Protein AF-A0A1S1ET36-F1 (afdb_monomer)

Sequence (171 aa):
MRAIAREAGVGLATASRHFPSRIELLGAVSARVAADIDRVTEAAVAQFDDDPDGAWHEAVHAIAKLSVAALAQALFSDLNTSLGSEAKKIDGIIEKRMTELRQSYARLLDKAKAVGLCPEGVAPLDFHLGLAVVSRPLPNSAAVEQYFSGVQEKLVDLMLTGLAAQAKGNH

Structure (mmCIF, N/CA/C/O backbone):
data_AF-A0A1S1ET36-F1
#
_entry.id   AF-A0A1S1ET36-F1
#
loop_
_atom_site.group_PDB
_atom_site.id
_atom_site.type_symbol
_atom_site.label_atom_id
_atom_site.label_alt_id
_atom_site.label_comp_id
_atom_site.label_asym_id
_atom_site.label_entity_id
_atom_site.label_seq_id
_atom_site.pdbx_PDB_ins_code
_atom_site.Cartn_x
_atom_site.Cartn_y
_atom_site.Cartn_z
_atom_site.occupancy
_atom_site.B_iso_or_equiv
_atom_site.auth_seq_id
_atom_site.auth_comp_id
_atom_site.auth_asym_id
_atom_site.auth_atom_id
_atom_site.pdbx_PDB_model_num
ATOM 1 N N . MET A 1 1 ? 18.371 -2.515 -16.695 1.00 84.31 1 MET A N 1
ATOM 2 C CA . MET A 1 1 ? 17.798 -3.224 -17.864 1.00 84.31 1 MET A CA 1
ATOM 3 C C . MET A 1 1 ? 18.358 -4.626 -18.082 1.00 84.31 1 MET A C 1
ATOM 5 O O . MET A 1 1 ? 17.575 -5.553 -17.980 1.00 84.31 1 MET A O 1
ATOM 9 N N . ARG A 1 2 ? 19.664 -4.842 -18.322 1.00 86.69 2 ARG A N 1
ATOM 10 C CA . ARG A 1 2 ? 20.211 -6.197 -18.602 1.00 86.69 2 ARG A CA 1
ATOM 11 C C . ARG A 1 2 ? 19.864 -7.269 -17.559 1.00 86.69 2 ARG A C 1
ATOM 13 O O . ARG A 1 2 ? 19.385 -8.329 -17.935 1.00 86.69 2 ARG A O 1
ATOM 20 N N . ALA A 1 3 ? 20.075 -6.987 -16.271 1.00 87.56 3 ALA A N 1
ATOM 21 C CA . ALA A 1 3 ? 19.741 -7.929 -15.199 1.00 87.56 3 ALA A CA 1
ATOM 22 C C . ALA A 1 3 ? 18.234 -8.244 -15.140 1.00 87.56 3 ALA A C 1
ATOM 24 O O . ALA A 1 3 ? 17.868 -9.400 -14.999 1.00 87.56 3 ALA A O 1
ATOM 25 N N . ILE A 1 4 ? 17.383 -7.231 -15.337 1.00 86.31 4 ILE A N 1
ATOM 26 C CA . ILE A 1 4 ? 15.917 -7.364 -15.359 1.00 86.31 4 ILE A CA 1
ATOM 27 C C . ILE A 1 4 ? 15.466 -8.225 -16.544 1.00 86.31 4 ILE A C 1
ATOM 29 O O . ILE A 1 4 ? 14.638 -9.106 -16.377 1.00 86.31 4 ILE A O 1
ATOM 33 N N . ALA A 1 5 ? 16.036 -8.003 -17.733 1.00 88.19 5 ALA A N 1
ATOM 34 C CA . ALA A 1 5 ? 15.718 -8.788 -18.924 1.00 88.19 5 ALA A CA 1
ATOM 35 C C . ALA A 1 5 ? 16.085 -10.270 -18.737 1.00 88.19 5 ALA A C 1
ATOM 37 O O . ALA A 1 5 ? 15.278 -11.144 -19.037 1.00 88.19 5 ALA A O 1
ATOM 38 N N . ARG A 1 6 ? 17.269 -10.541 -18.167 1.00 91.62 6 ARG A N 1
ATOM 39 C CA . ARG A 1 6 ? 17.707 -11.898 -17.817 1.00 91.62 6 ARG A CA 1
ATOM 40 C C . ARG A 1 6 ? 16.750 -12.565 -16.828 1.00 91.62 6 ARG A C 1
ATOM 42 O O . ARG A 1 6 ? 16.353 -13.695 -17.073 1.00 91.62 6 ARG A O 1
ATOM 49 N N . GLU A 1 7 ? 16.384 -11.869 -15.755 1.00 89.25 7 GLU A N 1
ATOM 50 C CA . GLU A 1 7 ? 15.465 -12.389 -14.734 1.00 89.25 7 GLU A CA 1
ATOM 51 C C . GLU A 1 7 ? 14.076 -12.685 -15.311 1.00 89.25 7 GLU A C 1
ATOM 53 O O . GLU A 1 7 ? 13.483 -13.720 -15.037 1.00 89.25 7 GLU A O 1
ATOM 58 N N . ALA A 1 8 ? 13.581 -11.808 -16.185 1.00 88.50 8 ALA A N 1
ATOM 59 C CA . ALA A 1 8 ? 12.296 -11.971 -16.855 1.00 88.50 8 ALA A CA 1
ATOM 60 C C . ALA A 1 8 ? 12.329 -12.968 -18.033 1.00 88.50 8 ALA A C 1
ATOM 62 O 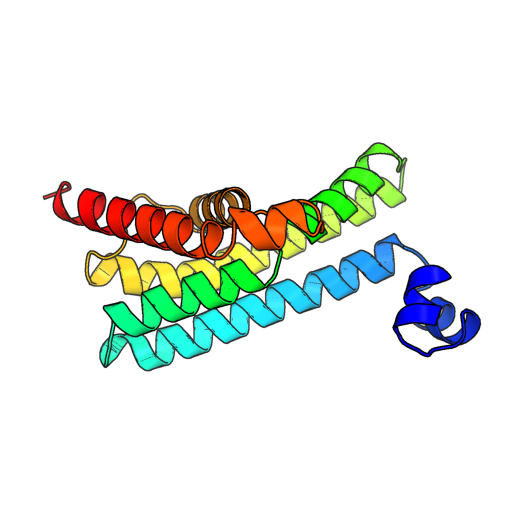O . ALA A 1 8 ? 11.318 -13.132 -18.713 1.00 88.50 8 ALA A O 1
ATOM 63 N N . GLY A 1 9 ? 13.475 -13.596 -18.329 1.00 90.69 9 GLY A N 1
ATOM 64 C CA . GLY A 1 9 ? 13.615 -14.531 -19.449 1.00 90.69 9 GLY A CA 1
ATOM 65 C C . GLY A 1 9 ? 13.430 -13.895 -20.834 1.00 90.69 9 GLY A C 1
ATOM 66 O O . GLY A 1 9 ? 13.146 -14.598 -21.802 1.00 90.69 9 GLY A O 1
ATOM 67 N N . VAL A 1 10 ? 13.582 -12.572 -20.955 1.00 93.19 10 VAL A N 1
ATOM 68 C CA . VAL A 1 10 ? 13.422 -11.833 -22.217 1.00 93.19 10 VAL A CA 1
ATOM 69 C C . VAL A 1 10 ? 14.753 -11.279 -22.721 1.00 93.19 10 VAL A C 1
ATOM 71 O O . VAL A 1 10 ? 15.658 -10.940 -21.959 1.00 93.19 10 VAL A O 1
ATOM 74 N N . GLY A 1 11 ? 14.882 -11.126 -24.039 1.00 93.12 11 GLY A N 1
ATOM 75 C CA . GLY A 1 11 ? 16.049 -10.468 -24.629 1.00 93.12 11 GLY A CA 1
ATOM 76 C C . GLY A 1 11 ? 16.143 -8.988 -24.231 1.00 93.12 11 GLY A C 1
ATOM 77 O O . GLY A 1 11 ? 15.125 -8.303 -24.112 1.00 93.12 11 GLY A O 1
ATOM 78 N N . LEU A 1 12 ? 17.367 -8.454 -24.102 1.00 90.69 12 LEU A N 1
ATOM 79 C CA . LEU A 1 12 ? 17.593 -7.027 -23.807 1.00 90.69 12 LEU A CA 1
ATOM 80 C C . LEU A 1 12 ? 16.890 -6.115 -24.821 1.00 90.69 12 LEU A C 1
ATOM 82 O O . LEU A 1 12 ? 16.279 -5.128 -24.429 1.00 90.69 12 LEU A O 1
ATOM 86 N N . ALA A 1 13 ? 16.946 -6.465 -26.110 1.00 91.44 13 ALA A N 1
ATOM 87 C CA . ALA A 1 13 ? 16.270 -5.712 -27.162 1.00 91.44 13 ALA A CA 1
ATOM 88 C C . ALA A 1 13 ? 14.746 -5.691 -26.960 1.00 91.44 13 ALA A C 1
ATOM 90 O O . ALA A 1 13 ? 14.123 -4.648 -27.124 1.00 91.44 13 ALA A O 1
ATOM 91 N N . THR A 1 14 ? 14.147 -6.813 -26.550 1.00 92.62 14 THR A N 1
ATOM 92 C CA . THR A 1 14 ? 12.715 -6.891 -26.234 1.00 92.62 14 THR A CA 1
ATOM 93 C C . THR A 1 14 ? 12.371 -6.014 -25.035 1.00 92.62 14 THR A C 1
ATOM 95 O O . THR A 1 14 ? 11.426 -5.233 -25.113 1.00 92.62 14 THR A O 1
ATOM 98 N N . ALA A 1 15 ? 13.154 -6.084 -23.955 1.00 88.31 15 ALA A N 1
ATOM 99 C CA . ALA A 1 15 ? 12.933 -5.260 -22.768 1.00 88.31 15 ALA A CA 1
ATOM 100 C C . ALA A 1 15 ? 13.060 -3.758 -23.077 1.00 88.31 15 ALA A C 1
ATOM 102 O O . ALA A 1 15 ? 12.194 -2.984 -22.689 1.00 88.31 15 ALA A O 1
ATOM 103 N N . SER A 1 16 ? 14.092 -3.351 -23.822 1.00 88.81 16 SER A N 1
ATOM 104 C CA . SER A 1 16 ? 14.306 -1.951 -24.208 1.00 88.81 16 SER A CA 1
ATOM 105 C C . SER A 1 16 ? 13.284 -1.426 -25.221 1.00 88.81 16 SER A C 1
ATOM 107 O O . SER A 1 16 ? 13.025 -0.231 -25.236 1.00 88.81 16 SER A O 1
ATOM 109 N N . ARG A 1 17 ? 12.673 -2.287 -26.049 1.00 92.62 17 ARG A N 1
ATOM 110 C CA . ARG A 1 17 ? 11.551 -1.885 -26.921 1.00 92.62 17 ARG A CA 1
ATOM 111 C C . ARG A 1 17 ? 10.295 -1.526 -26.125 1.00 92.62 17 ARG A C 1
ATOM 113 O O . ARG A 1 17 ? 9.588 -0.613 -26.525 1.00 92.62 17 ARG A O 1
ATOM 120 N N . HIS A 1 18 ? 10.023 -2.241 -25.031 1.00 90.69 18 HIS A N 1
ATOM 121 C CA . HIS A 1 18 ? 8.866 -1.968 -24.168 1.00 90.69 18 HIS A CA 1
ATOM 122 C C . HIS A 1 18 ? 9.143 -0.846 -23.165 1.00 90.69 18 HIS A C 1
ATOM 124 O O . HIS A 1 18 ? 8.258 -0.052 -22.870 1.00 90.69 18 HIS A O 1
ATOM 130 N N . PHE A 1 19 ? 10.375 -0.775 -22.659 1.00 93.19 19 PHE A N 1
ATOM 131 C CA . PHE A 1 19 ? 10.809 0.223 -21.689 1.00 93.19 19 PHE A CA 1
ATOM 132 C C . PHE A 1 19 ? 12.128 0.847 -22.159 1.00 93.19 19 PHE A C 1
ATOM 134 O O . PHE A 1 19 ? 13.207 0.347 -21.811 1.00 93.19 19 PHE A O 1
ATOM 141 N N . PRO A 1 20 ? 12.059 1.913 -22.978 1.00 89.38 20 PRO A N 1
ATOM 142 C CA . PRO A 1 20 ? 13.247 2.564 -23.531 1.00 89.38 20 PRO A CA 1
ATOM 143 C C . PRO A 1 20 ? 14.219 3.069 -22.457 1.00 89.38 20 PRO A C 1
ATOM 145 O O . PRO A 1 20 ? 15.434 3.037 -22.662 1.00 89.38 20 PRO A O 1
ATOM 148 N N . SER A 1 21 ? 13.707 3.465 -21.289 1.00 88.62 21 SER A N 1
ATOM 149 C CA . SER A 1 21 ? 14.491 3.937 -20.143 1.00 88.62 21 SER A CA 1
ATOM 150 C C . SER A 1 21 ? 14.149 3.223 -18.827 1.00 88.62 21 SER A C 1
ATOM 152 O O . SER A 1 21 ? 13.090 2.611 -18.668 1.00 88.62 21 SER A O 1
ATOM 154 N N . ARG A 1 22 ? 15.052 3.331 -17.835 1.00 86.38 22 ARG A N 1
ATOM 155 C CA . ARG A 1 22 ? 14.789 2.857 -16.460 1.00 86.38 22 ARG A CA 1
ATOM 156 C C . ARG A 1 22 ? 13.603 3.600 -15.839 1.00 86.38 22 ARG A C 1
ATOM 158 O O . ARG A 1 22 ? 12.789 2.963 -15.181 1.00 86.38 22 ARG A O 1
ATOM 165 N N . ILE A 1 23 ? 13.477 4.901 -16.106 1.00 89.50 23 ILE A N 1
ATOM 166 C CA . ILE A 1 23 ? 12.376 5.740 -15.615 1.00 89.50 23 ILE A CA 1
ATOM 167 C C . ILE A 1 23 ? 11.030 5.252 -16.164 1.00 89.50 23 ILE A C 1
ATOM 169 O O . ILE A 1 23 ? 10.078 5.124 -15.401 1.00 89.50 23 ILE A O 1
ATOM 173 N N . GLU A 1 24 ? 10.941 4.906 -17.453 1.00 90.62 24 GLU A N 1
ATOM 174 C CA . GLU A 1 24 ? 9.706 4.351 -18.035 1.00 90.62 24 GLU A CA 1
ATOM 175 C C . GLU A 1 24 ? 9.342 2.991 -17.443 1.00 90.62 24 GLU A C 1
ATOM 177 O O . GLU A 1 24 ? 8.174 2.744 -17.143 1.00 90.62 24 GLU A O 1
ATOM 182 N N . LEU A 1 25 ? 10.334 2.127 -17.206 1.00 91.12 25 LEU A N 1
ATOM 183 C CA . LEU A 1 25 ? 10.102 0.868 -16.503 1.00 91.12 25 LEU A CA 1
ATOM 184 C C . LEU A 1 25 ? 9.567 1.113 -15.086 1.00 91.12 25 LEU A C 1
ATOM 186 O O . LEU A 1 25 ? 8.574 0.506 -14.692 1.00 91.12 25 LEU A O 1
ATOM 190 N N . LEU A 1 26 ? 10.198 2.004 -14.319 1.00 89.69 26 LEU A N 1
ATOM 191 C CA . LEU A 1 26 ? 9.756 2.319 -12.962 1.00 89.69 26 LEU A CA 1
ATOM 192 C C . LEU A 1 26 ? 8.373 2.966 -12.936 1.00 89.69 26 LEU A C 1
ATOM 194 O O . LEU A 1 26 ? 7.599 2.658 -12.037 1.00 89.69 26 LEU A O 1
ATOM 198 N N . GLY A 1 27 ? 8.039 3.805 -13.918 1.00 92.50 27 GLY A N 1
ATOM 199 C CA . GLY A 1 27 ? 6.698 4.369 -14.074 1.00 92.50 27 GLY A CA 1
ATOM 200 C C . GLY A 1 27 ? 5.637 3.308 -14.381 1.00 92.50 27 GLY A C 1
ATOM 201 O O . GLY A 1 27 ? 4.516 3.397 -13.883 1.00 92.50 27 GLY A O 1
ATOM 202 N N . ALA A 1 28 ? 5.982 2.266 -15.141 1.00 94.19 28 ALA A N 1
ATOM 203 C CA . ALA A 1 28 ? 5.083 1.142 -15.393 1.00 94.19 28 ALA A CA 1
ATOM 204 C C . ALA A 1 28 ? 4.905 0.241 -14.157 1.00 94.19 28 ALA A C 1
ATOM 206 O O . ALA A 1 28 ? 3.778 -0.125 -13.824 1.00 94.19 28 ALA A O 1
ATOM 207 N N . VAL A 1 29 ? 5.992 -0.079 -13.444 1.00 93.44 29 VAL A N 1
ATOM 208 C CA . VAL A 1 29 ? 5.952 -0.863 -12.191 1.00 93.44 29 VAL A CA 1
ATOM 209 C C . VAL A 1 29 ? 5.180 -0.097 -11.111 1.00 93.44 29 VAL A C 1
ATOM 211 O O . VAL A 1 29 ? 4.194 -0.596 -10.582 1.00 93.44 29 VAL A O 1
ATOM 214 N N . SER A 1 30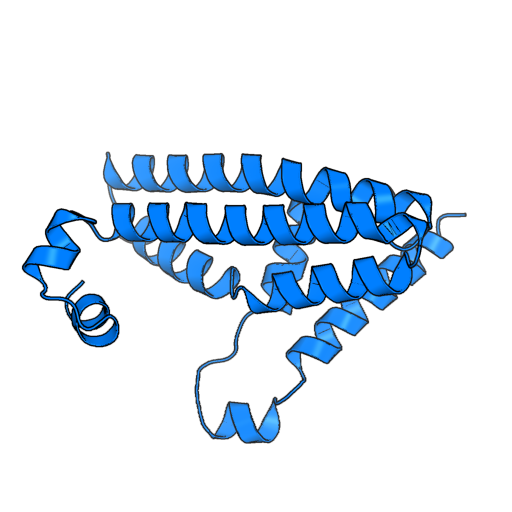 ? 5.585 1.149 -10.876 1.00 94.31 30 SER A N 1
ATOM 215 C CA . SER A 1 30 ? 4.732 2.320 -10.689 1.00 94.31 30 SER A CA 1
ATOM 216 C C . SER A 1 30 ? 3.218 2.129 -10.646 1.00 94.31 30 SER A C 1
ATOM 218 O O . SER A 1 30 ? 2.568 1.949 -9.613 1.00 94.31 30 SER A O 1
ATOM 220 N N . ALA A 1 31 ? 2.667 2.239 -11.852 1.00 95.88 31 ALA A N 1
ATOM 221 C CA . ALA A 1 31 ? 1.253 2.129 -12.142 1.00 95.88 31 ALA A CA 1
ATOM 222 C C . ALA A 1 31 ? 0.690 0.753 -11.777 1.00 95.88 31 ALA A C 1
ATOM 224 O O . ALA A 1 31 ? -0.419 0.674 -11.256 1.00 95.88 31 ALA A O 1
ATOM 225 N N . ARG A 1 32 ? 1.454 -0.323 -11.999 1.00 95.75 32 ARG A N 1
ATOM 226 C CA . ARG A 1 32 ? 1.017 -1.678 -11.656 1.00 95.75 32 ARG A CA 1
ATOM 227 C C . ARG A 1 32 ? 0.788 -1.846 -10.153 1.00 95.75 32 ARG A C 1
ATOM 229 O O . ARG A 1 32 ? -0.264 -2.348 -9.782 1.00 95.75 32 ARG A O 1
ATOM 236 N N . VAL A 1 33 ? 1.714 -1.386 -9.311 1.00 95.25 33 VAL A N 1
ATOM 237 C CA . VAL A 1 33 ? 1.574 -1.472 -7.846 1.00 95.25 33 VAL A CA 1
ATOM 238 C C . VAL A 1 33 ? 0.374 -0.664 -7.356 1.00 95.25 33 VAL A C 1
ATOM 240 O O . VAL A 1 33 ? -0.382 -1.147 -6.522 1.00 95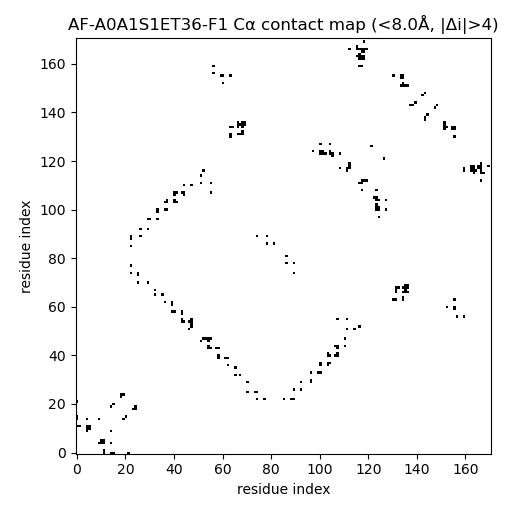.25 33 VAL A O 1
ATOM 243 N N . ALA A 1 34 ? 0.148 0.534 -7.899 1.00 96.44 34 ALA A N 1
ATOM 244 C CA . ALA A 1 34 ? -1.041 1.312 -7.552 1.00 96.44 34 ALA A CA 1
ATOM 245 C C . ALA A 1 34 ? -2.342 0.598 -7.958 1.00 96.44 34 ALA A C 1
ATOM 247 O O . ALA A 1 34 ? -3.279 0.571 -7.172 1.00 96.44 34 ALA A O 1
ATOM 248 N N . ALA A 1 35 ? -2.382 -0.033 -9.137 1.00 97.62 35 ALA A N 1
ATOM 249 C CA . ALA A 1 35 ? -3.533 -0.824 -9.572 1.00 97.62 35 ALA A CA 1
ATOM 250 C C . ALA A 1 35 ? -3.730 -2.100 -8.729 1.00 97.62 35 ALA A C 1
ATOM 252 O O . ALA A 1 35 ? -4.859 -2.534 -8.518 1.00 97.62 35 ALA A O 1
ATOM 253 N N . ASP A 1 36 ? -2.648 -2.716 -8.243 1.00 97.69 36 ASP A N 1
ATOM 254 C CA . ASP A 1 36 ? -2.725 -3.833 -7.297 1.00 97.69 36 ASP A CA 1
ATOM 255 C C . ASP A 1 36 ? -3.331 -3.374 -5.958 1.00 97.69 36 ASP A C 1
ATOM 257 O O . ASP A 1 36 ? -4.230 -4.037 -5.448 1.00 97.69 36 ASP A O 1
ATOM 261 N N . ILE A 1 37 ? -2.909 -2.216 -5.432 1.00 97.88 37 ILE A N 1
ATOM 262 C CA . ILE A 1 37 ? -3.494 -1.610 -4.221 1.00 97.88 37 ILE A CA 1
ATOM 263 C C . ILE A 1 37 ? -4.974 -1.304 -4.435 1.00 97.88 37 ILE A C 1
ATOM 265 O O . ILE A 1 37 ? -5.792 -1.670 -3.598 1.00 97.88 37 ILE A O 1
ATOM 269 N N . ASP A 1 38 ? -5.322 -0.681 -5.560 1.00 98.19 38 ASP A N 1
ATOM 270 C CA . ASP A 1 38 ? -6.699 -0.335 -5.904 1.00 98.19 38 ASP A CA 1
ATOM 271 C C . ASP A 1 38 ? -7.606 -1.571 -5.874 1.00 98.19 38 ASP A C 1
ATOM 273 O O . ASP A 1 38 ? -8.583 -1.594 -5.128 1.00 98.19 38 ASP A O 1
ATOM 277 N N . ARG A 1 39 ? -7.199 -2.658 -6.542 1.00 98.38 39 ARG A N 1
ATOM 278 C CA . ARG A 1 39 ? -7.924 -3.938 -6.517 1.00 98.38 39 ARG A CA 1
ATOM 279 C C . ARG A 1 39 ? -8.082 -4.525 -5.120 1.00 98.38 39 ARG A C 1
ATOM 281 O O . ARG A 1 39 ? -9.153 -5.034 -4.801 1.00 98.38 39 ARG A O 1
ATOM 288 N N . VAL A 1 40 ? -7.033 -4.477 -4.296 1.00 98.25 40 VAL A N 1
ATOM 289 C CA . VAL A 1 40 ? -7.115 -4.951 -2.906 1.00 98.25 40 VAL A CA 1
ATOM 290 C C . VAL A 1 40 ? -8.113 -4.105 -2.115 1.00 98.25 40 VAL A C 1
ATOM 292 O O . VAL A 1 40 ? -8.945 -4.660 -1.403 1.00 98.25 40 VAL A O 1
ATOM 295 N N . THR A 1 41 ? -8.082 -2.776 -2.273 1.00 98.19 41 THR A N 1
ATOM 296 C CA . THR A 1 41 ? -9.039 -1.891 -1.595 1.00 98.19 41 THR A CA 1
ATOM 297 C C . THR A 1 41 ? -10.475 -2.131 -2.049 1.00 98.19 41 THR A C 1
ATOM 299 O O . THR A 1 41 ? -11.365 -2.184 -1.210 1.00 98.19 41 THR A O 1
ATOM 302 N N . GLU A 1 42 ? -10.717 -2.324 -3.348 1.00 98.06 42 GLU A N 1
ATOM 303 C CA . GLU A 1 42 ? -12.054 -2.597 -3.884 1.00 98.06 42 GLU A CA 1
ATOM 304 C C . GLU A 1 42 ? -12.616 -3.926 -3.373 1.00 98.06 42 GLU A C 1
ATOM 306 O O . GLU A 1 42 ? -13.765 -3.974 -2.933 1.00 98.06 42 GLU A O 1
ATOM 311 N N . ALA A 1 43 ? -11.801 -4.985 -3.378 1.00 97.81 43 ALA A N 1
ATOM 312 C CA . ALA A 1 43 ? -12.200 -6.291 -2.860 1.00 97.81 43 ALA A CA 1
ATOM 313 C C . ALA A 1 43 ? -12.567 -6.222 -1.370 1.00 97.81 43 ALA A C 1
ATOM 315 O O . ALA A 1 43 ? -13.610 -6.732 -0.967 1.00 97.81 43 ALA A O 1
ATOM 316 N N . ALA A 1 44 ? -11.754 -5.529 -0.572 1.00 98.00 44 ALA A N 1
ATOM 317 C CA . ALA A 1 44 ? -11.996 -5.360 0.854 1.00 98.00 44 ALA A CA 1
ATOM 318 C C . ALA A 1 44 ? -13.242 -4.516 1.143 1.00 98.00 44 ALA A C 1
ATOM 320 O O . ALA A 1 44 ? -14.048 -4.875 1.994 1.00 98.00 44 ALA A O 1
ATOM 321 N N . VAL A 1 45 ? -13.453 -3.421 0.403 1.00 97.88 45 VAL A N 1
ATOM 322 C CA . VAL A 1 45 ? -14.661 -2.586 0.530 1.00 97.88 45 VAL A CA 1
ATOM 323 C C . VAL A 1 45 ? -15.929 -3.395 0.243 1.00 97.88 45 VAL A C 1
ATOM 325 O O . VAL A 1 45 ? -16.934 -3.185 0.918 1.00 97.88 45 VAL A O 1
ATOM 328 N N . ALA A 1 46 ? -15.886 -4.320 -0.720 1.00 97.06 46 ALA A N 1
ATOM 329 C CA . ALA A 1 46 ? -17.019 -5.182 -1.051 1.00 97.06 46 ALA A CA 1
ATOM 330 C C . ALA A 1 46 ? -17.339 -6.222 0.039 1.00 97.06 46 ALA A C 1
ATOM 332 O O . ALA A 1 46 ? -18.486 -6.640 0.144 1.00 97.06 46 ALA A O 1
ATOM 333 N N . GLN A 1 47 ? -16.349 -6.628 0.836 1.00 95.56 47 GLN A N 1
ATOM 334 C CA . GLN A 1 47 ? -16.494 -7.609 1.924 1.00 95.56 47 GLN A CA 1
ATOM 335 C C . GLN A 1 47 ? -16.715 -6.959 3.298 1.00 95.56 47 GLN A C 1
ATOM 337 O O . GLN A 1 47 ? -17.051 -7.636 4.266 1.00 95.56 47 GLN A O 1
ATOM 342 N N . PHE A 1 48 ? -16.529 -5.642 3.387 1.00 95.94 48 PHE A N 1
ATOM 343 C CA . PHE A 1 48 ? -16.451 -4.922 4.654 1.00 95.94 48 PHE A CA 1
ATOM 344 C C . PHE A 1 48 ? -17.738 -4.981 5.479 1.00 95.94 48 PHE A C 1
ATOM 346 O O . PHE A 1 48 ? -17.672 -4.932 6.699 1.00 95.94 48 PHE A O 1
ATOM 353 N N . ASP A 1 49 ? -18.902 -5.054 4.830 1.00 93.44 49 ASP A N 1
ATOM 354 C CA . ASP A 1 49 ? -20.188 -5.082 5.536 1.00 93.44 49 ASP A CA 1
ATOM 355 C C . ASP A 1 49 ? -20.462 -6.458 6.182 1.00 93.44 49 ASP A C 1
ATOM 357 O O . ASP A 1 49 ? -21.217 -6.530 7.152 1.00 93.44 49 ASP A O 1
ATOM 361 N N . ASP A 1 50 ? -19.818 -7.524 5.688 1.00 96.19 50 ASP A N 1
ATOM 362 C CA . ASP A 1 50 ? -19.965 -8.895 6.196 1.00 96.19 50 ASP A CA 1
ATOM 363 C C . ASP A 1 50 ? -18.932 -9.223 7.290 1.00 96.19 50 ASP A C 1
ATOM 365 O O . ASP A 1 50 ? -19.279 -9.817 8.312 1.00 96.19 50 ASP A O 1
ATOM 369 N N . ASP A 1 51 ? -17.669 -8.831 7.088 1.00 97.56 51 ASP A N 1
ATOM 370 C CA . ASP A 1 51 ? -16.568 -9.034 8.042 1.00 97.56 51 ASP A CA 1
ATOM 371 C C . ASP A 1 51 ? -15.631 -7.808 8.067 1.00 97.56 51 ASP A C 1
ATOM 373 O O . ASP A 1 51 ? -14.600 -7.793 7.384 1.00 97.56 51 ASP A O 1
ATOM 377 N N . PRO A 1 52 ? -15.979 -6.752 8.831 1.00 97.19 52 PRO A N 1
ATOM 378 C CA . PRO A 1 52 ? -15.200 -5.517 8.868 1.00 97.19 52 PRO A CA 1
ATOM 379 C C . PRO A 1 52 ? -13.755 -5.727 9.336 1.00 97.19 52 PRO A C 1
ATOM 381 O O . PRO A 1 52 ? -12.818 -5.200 8.733 1.00 97.19 52 PRO A O 1
ATOM 384 N N . ASP A 1 53 ? -13.569 -6.496 10.414 1.00 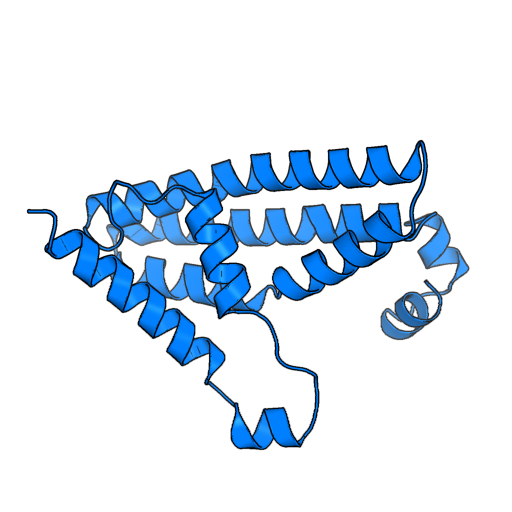97.31 53 ASP A N 1
ATOM 385 C CA . ASP A 1 53 ? -12.255 -6.774 10.989 1.00 97.31 53 ASP A CA 1
ATOM 386 C C . ASP A 1 53 ? -11.402 -7.594 10.017 1.00 97.31 53 ASP A C 1
ATOM 388 O O . ASP A 1 53 ? -10.260 -7.209 9.745 1.00 97.31 53 ASP A O 1
ATOM 392 N N . GLY A 1 54 ? -11.944 -8.683 9.463 1.00 97.62 54 GLY A N 1
ATOM 393 C CA . GLY A 1 54 ? -11.235 -9.537 8.512 1.00 97.62 54 GLY A CA 1
ATOM 394 C C . GLY A 1 54 ? -10.867 -8.798 7.230 1.00 97.62 54 GLY A C 1
ATOM 395 O O . GLY A 1 54 ? -9.687 -8.742 6.877 1.00 97.62 54 GLY A O 1
ATOM 396 N N . ALA A 1 55 ? -11.835 -8.139 6.584 1.00 98.12 55 ALA A N 1
ATOM 397 C CA . ALA A 1 55 ? -11.607 -7.393 5.345 1.00 98.12 55 ALA A CA 1
ATOM 398 C C . ALA A 1 55 ? -10.542 -6.299 5.520 1.00 98.12 55 ALA A C 1
ATOM 400 O O . ALA A 1 55 ? -9.683 -6.109 4.655 1.00 98.12 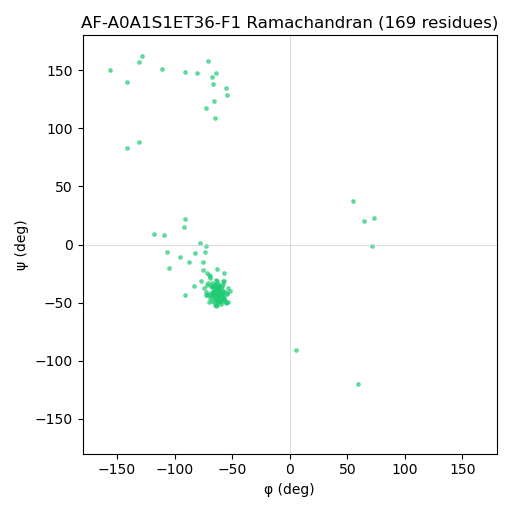55 ALA A O 1
ATOM 401 N N . TRP A 1 56 ? -10.559 -5.595 6.656 1.00 98.31 56 TRP A N 1
ATOM 402 C CA . TRP A 1 56 ? -9.557 -4.585 6.979 1.00 98.31 56 TRP A CA 1
ATOM 403 C C . TRP A 1 56 ? -8.158 -5.183 7.162 1.00 98.31 56 TRP A C 1
ATOM 405 O O . TRP A 1 56 ? -7.208 -4.730 6.516 1.00 98.31 56 TRP A O 1
ATOM 415 N N . HIS A 1 57 ? -8.019 -6.210 8.006 1.00 98.00 57 HIS A N 1
ATOM 416 C CA . HIS A 1 57 ? -6.720 -6.831 8.272 1.00 98.00 57 HIS A CA 1
ATOM 417 C C . HIS A 1 57 ? -6.136 -7.461 7.004 1.00 98.00 57 HIS A C 1
ATOM 419 O O . HIS A 1 57 ? -4.979 -7.199 6.664 1.00 98.00 57 HIS A O 1
ATOM 425 N N . GLU A 1 58 ? -6.930 -8.237 6.267 1.00 98.06 58 GLU A N 1
ATOM 426 C CA . GLU A 1 58 ? -6.488 -8.897 5.038 1.00 98.06 58 GLU A CA 1
ATOM 427 C C . GLU A 1 58 ? -6.023 -7.889 3.985 1.00 98.06 58 GLU A C 1
ATOM 429 O O . GLU A 1 58 ? -4.952 -8.065 3.396 1.00 98.06 58 GLU A O 1
ATOM 434 N N . ALA A 1 59 ? -6.765 -6.794 3.792 1.00 98.25 59 ALA A N 1
ATOM 435 C CA . ALA A 1 59 ? -6.394 -5.749 2.845 1.00 98.25 59 ALA A CA 1
ATOM 436 C C . ALA A 1 59 ? -5.053 -5.100 3.194 1.00 98.25 59 ALA A C 1
ATOM 438 O O . ALA A 1 59 ? -4.176 -4.958 2.337 1.00 98.25 59 ALA A O 1
ATOM 439 N N . VAL A 1 60 ? -4.873 -4.711 4.458 1.00 98.12 60 VAL A N 1
ATOM 440 C CA . VAL A 1 60 ? -3.659 -4.022 4.910 1.00 98.12 60 VAL A CA 1
ATOM 441 C C . VAL A 1 60 ? -2.443 -4.942 4.814 1.00 98.12 60 VAL A C 1
ATOM 443 O O . VAL A 1 60 ? -1.392 -4.514 4.329 1.00 98.12 60 VAL A O 1
ATOM 446 N N . HIS A 1 61 ? -2.587 -6.220 5.168 1.00 97.31 61 HIS A N 1
ATOM 447 C CA . HIS A 1 61 ? -1.529 -7.221 5.000 1.00 97.31 61 HIS A CA 1
ATOM 448 C C . HIS A 1 61 ? -1.211 -7.507 3.531 1.00 97.31 61 HIS A C 1
ATOM 450 O O . HIS A 1 61 ? -0.037 -7.597 3.160 1.00 97.31 61 HIS A O 1
ATOM 456 N N . ALA A 1 62 ? -2.224 -7.615 2.669 1.00 97.06 62 ALA A N 1
ATOM 457 C CA . ALA A 1 62 ? -2.023 -7.809 1.236 1.00 97.06 62 ALA A CA 1
ATOM 458 C C . ALA A 1 62 ? -1.261 -6.629 0.615 1.00 97.06 62 ALA A C 1
ATOM 460 O O . ALA A 1 62 ? -0.296 -6.831 -0.123 1.00 97.06 62 ALA A O 1
ATOM 461 N N . ILE A 1 63 ? -1.621 -5.397 0.981 1.00 97.06 63 ILE A N 1
ATOM 462 C CA . ILE A 1 63 ? -0.924 -4.182 0.548 1.00 97.06 63 ILE A CA 1
ATOM 463 C C . ILE A 1 63 ? 0.513 -4.139 1.087 1.00 97.06 63 ILE A C 1
ATOM 465 O O . ILE A 1 63 ? 1.439 -3.825 0.336 1.00 97.06 63 ILE A O 1
ATOM 469 N N . ALA A 1 64 ? 0.732 -4.488 2.359 1.00 94.81 64 ALA A N 1
ATOM 470 C CA . ALA A 1 64 ? 2.061 -4.535 2.973 1.00 94.81 64 ALA A CA 1
ATOM 471 C C . ALA A 1 64 ? 3.024 -5.477 2.223 1.00 94.81 64 ALA A C 1
ATOM 473 O O . ALA A 1 64 ? 4.230 -5.221 2.151 1.00 94.81 64 ALA A O 1
ATOM 474 N N . LYS A 1 65 ? 2.494 -6.547 1.616 1.00 92.75 65 LYS A N 1
ATOM 475 C CA . LYS A 1 65 ? 3.257 -7.530 0.829 1.00 92.75 65 LYS A CA 1
ATOM 476 C C . LYS A 1 65 ? 3.663 -7.020 -0.563 1.00 92.75 65 LYS A C 1
ATOM 478 O O . LYS A 1 65 ? 4.595 -7.564 -1.152 1.00 92.75 65 LYS A O 1
ATOM 483 N N . LEU A 1 66 ? 3.072 -5.929 -1.064 1.00 91.81 66 LEU A N 1
ATOM 484 C CA . LEU A 1 66 ? 3.399 -5.347 -2.379 1.00 91.81 66 LEU A CA 1
ATOM 485 C C . LEU A 1 66 ? 4.755 -4.620 -2.426 1.00 91.81 66 LEU A C 1
ATOM 487 O O . LEU A 1 66 ? 5.156 -4.134 -3.483 1.00 91.81 66 LEU A O 1
ATOM 491 N N . SER A 1 67 ? 5.491 -4.552 -1.309 1.00 83.06 67 SER A N 1
ATOM 492 C CA . SER A 1 67 ? 6.863 -4.022 -1.255 1.00 83.06 67 SER A CA 1
ATOM 493 C C . SER A 1 67 ? 7.009 -2.597 -1.821 1.00 83.06 67 SER A C 1
ATOM 495 O O . SER A 1 67 ? 8.031 -2.241 -2.417 1.00 83.06 67 SER A O 1
ATOM 497 N N . VAL A 1 68 ? 6.004 -1.745 -1.581 1.00 88.25 68 VAL A N 1
ATOM 498 C CA . VAL A 1 68 ? 5.956 -0.342 -2.039 1.00 88.25 68 VAL A CA 1
ATOM 499 C C . VAL A 1 68 ? 7.218 0.429 -1.643 1.00 88.25 68 VAL A C 1
ATOM 501 O O . VAL A 1 68 ? 7.773 1.182 -2.442 1.00 88.25 68 VAL A O 1
ATOM 504 N N . ALA A 1 69 ? 7.736 0.196 -0.436 1.00 86.25 69 ALA A N 1
ATOM 505 C CA . ALA A 1 69 ? 8.935 0.864 0.058 1.00 86.25 69 ALA A CA 1
ATOM 506 C C . ALA A 1 69 ? 10.206 0.535 -0.746 1.00 86.25 69 ALA A C 1
ATOM 508 O O . ALA A 1 69 ? 11.107 1.371 -0.836 1.00 86.25 69 ALA A O 1
ATOM 509 N N . ALA A 1 70 ? 10.311 -0.663 -1.328 1.00 86.00 70 ALA A N 1
ATOM 510 C CA . ALA A 1 70 ? 11.437 -1.022 -2.192 1.00 86.00 70 ALA A CA 1
ATOM 511 C C . ALA A 1 70 ? 11.344 -0.303 -3.546 1.00 86.00 70 ALA A C 1
ATOM 513 O O . ALA A 1 70 ? 12.341 0.224 -4.043 1.00 86.00 70 ALA A O 1
ATOM 514 N N . LEU A 1 71 ? 10.134 -0.211 -4.107 1.00 86.31 71 LEU A N 1
ATOM 515 C CA . LEU A 1 71 ? 9.873 0.559 -5.323 1.00 86.31 71 LEU A CA 1
ATOM 516 C C . LEU A 1 71 ? 10.156 2.054 -5.115 1.00 86.31 71 LEU A C 1
ATOM 518 O O . LEU A 1 71 ? 10.822 2.673 -5.945 1.00 86.31 71 LEU A O 1
ATOM 522 N N . ALA A 1 72 ? 9.720 2.617 -3.986 1.00 86.12 72 ALA A N 1
ATOM 523 C CA . ALA A 1 72 ? 9.990 4.003 -3.619 1.00 86.12 72 ALA A CA 1
ATOM 524 C C . ALA A 1 72 ? 11.501 4.282 -3.535 1.00 86.12 72 ALA A C 1
ATOM 526 O O . ALA A 1 72 ? 11.981 5.242 -4.130 1.00 86.12 72 ALA A O 1
ATOM 527 N N . GLN A 1 73 ? 12.277 3.406 -2.886 1.00 85.81 73 GLN A N 1
ATOM 528 C CA . GLN A 1 73 ? 13.742 3.526 -2.844 1.00 85.81 73 GLN A CA 1
ATOM 529 C C . GLN A 1 73 ? 14.368 3.533 -4.245 1.00 85.81 73 GLN A C 1
ATOM 531 O O . GLN A 1 73 ? 15.253 4.343 -4.520 1.00 85.81 73 GLN A O 1
ATOM 536 N N . ALA A 1 74 ? 13.900 2.664 -5.146 1.00 84.44 74 ALA A N 1
ATOM 537 C CA . ALA A 1 74 ? 14.403 2.609 -6.515 1.00 84.44 74 ALA A CA 1
ATOM 538 C C . ALA A 1 74 ? 14.097 3.886 -7.318 1.00 84.44 74 ALA A C 1
ATOM 540 O O . ALA A 1 74 ? 14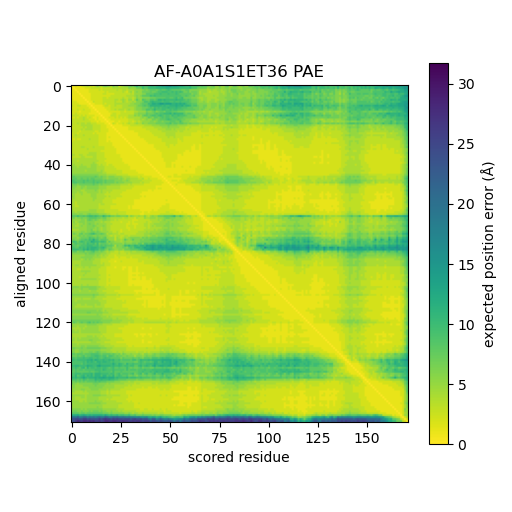.940 4.290 -8.122 1.00 84.44 74 ALA A O 1
ATOM 541 N N . LEU A 1 75 ? 12.930 4.501 -7.090 1.00 83.19 75 LEU A N 1
ATOM 542 C CA . LEU A 1 75 ? 12.514 5.774 -7.689 1.00 83.19 75 LEU A CA 1
ATOM 543 C C . LEU A 1 75 ? 13.315 6.958 -7.134 1.00 83.19 75 LEU A C 1
ATOM 545 O O . LEU A 1 75 ? 13.868 7.731 -7.910 1.00 83.19 75 LEU A O 1
ATOM 549 N N . PHE A 1 76 ? 13.439 7.082 -5.809 1.00 82.75 76 PHE A N 1
ATOM 550 C CA . PHE A 1 76 ? 14.194 8.175 -5.185 1.00 82.75 76 PHE A CA 1
ATOM 551 C C . PHE A 1 76 ? 15.690 8.111 -5.503 1.00 82.75 76 PHE A C 1
ATOM 553 O O . PHE A 1 76 ? 16.328 9.146 -5.684 1.00 82.75 76 PHE A O 1
ATOM 560 N N . SER A 1 77 ? 16.253 6.905 -5.626 1.00 84.69 77 SER A N 1
ATOM 561 C CA . SER A 1 77 ? 17.638 6.742 -6.068 1.00 84.69 77 SER A CA 1
ATOM 562 C C . SER A 1 77 ? 17.867 7.276 -7.483 1.00 84.69 77 SER A C 1
ATOM 564 O O . SER A 1 77 ? 18.932 7.833 -7.726 1.00 84.69 77 SER A O 1
ATOM 566 N N . ASP A 1 78 ? 16.908 7.109 -8.401 1.00 81.88 78 ASP A N 1
ATOM 567 C CA . ASP A 1 78 ? 16.997 7.689 -9.748 1.00 81.88 78 ASP A CA 1
ATOM 568 C C . ASP A 1 78 ? 16.753 9.196 -9.727 1.00 81.88 78 ASP A C 1
ATOM 570 O O . ASP A 1 78 ? 17.416 9.928 -10.455 1.00 81.88 78 ASP A O 1
ATOM 574 N N . LEU A 1 79 ? 15.836 9.682 -8.886 1.00 79.62 79 LEU A N 1
ATOM 575 C CA . LEU A 1 79 ? 15.575 11.116 -8.757 1.00 79.62 79 LEU A CA 1
ATOM 576 C C . LEU A 1 79 ? 16.841 11.871 -8.338 1.00 79.62 79 LEU A C 1
ATOM 578 O O . LEU A 1 79 ? 17.187 12.873 -8.954 1.00 79.62 79 LEU A O 1
ATOM 582 N N . ASN A 1 80 ? 17.572 11.344 -7.350 1.00 79.50 80 ASN A N 1
ATOM 583 C CA . ASN A 1 80 ? 18.806 11.948 -6.839 1.00 79.50 80 ASN A CA 1
ATOM 584 C C . ASN A 1 80 ? 19.941 12.020 -7.874 1.00 79.50 80 ASN A C 1
ATOM 586 O O . ASN A 1 80 ? 20.877 12.797 -7.697 1.00 79.50 80 ASN A O 1
ATOM 590 N N . THR A 1 81 ? 19.892 11.202 -8.927 1.00 84.38 81 THR A N 1
ATOM 591 C CA . THR A 1 81 ? 20.907 11.169 -9.990 1.00 84.38 81 THR A CA 1
ATOM 592 C C . THR A 1 81 ? 20.425 11.799 -11.300 1.00 84.38 81 THR A C 1
ATOM 594 O O . THR A 1 81 ? 21.227 11.968 -12.219 1.00 84.38 81 THR A O 1
ATOM 597 N N . SER A 1 82 ? 19.144 12.170 -11.388 1.00 82.88 82 SER A N 1
ATOM 598 C CA . SER A 1 82 ? 18.513 12.739 -12.582 1.00 82.88 82 SER A CA 1
ATOM 599 C C . SER A 1 82 ? 18.590 14.266 -12.600 1.00 82.88 82 SER A C 1
ATOM 601 O O . SER A 1 82 ?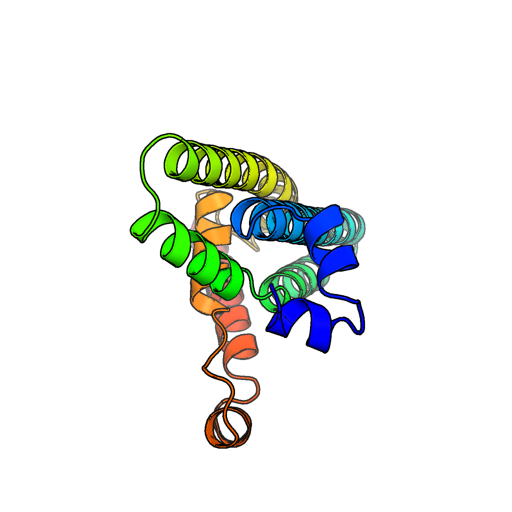 18.525 14.924 -11.566 1.00 82.88 82 SER A O 1
ATOM 603 N N . LEU A 1 83 ? 18.664 14.856 -13.797 1.00 80.25 83 LEU A N 1
ATOM 604 C CA . LEU A 1 83 ? 18.672 16.309 -13.995 1.00 80.25 83 LEU A CA 1
ATOM 605 C C . LEU A 1 83 ? 17.661 16.725 -15.071 1.00 80.25 83 LEU A C 1
ATOM 607 O O . LEU A 1 83 ? 17.288 15.947 -15.950 1.00 80.25 83 LEU A O 1
ATOM 611 N N . GLY A 1 84 ? 17.223 17.983 -15.021 1.00 88.88 84 GLY A N 1
ATOM 612 C CA . GLY A 1 84 ? 16.411 18.587 -16.078 1.00 88.88 84 GLY A CA 1
ATOM 613 C C . GLY A 1 84 ? 15.090 17.852 -16.340 1.00 88.88 84 GLY A C 1
ATOM 614 O O . GLY A 1 84 ? 14.222 17.777 -15.473 1.00 88.88 84 GLY A O 1
ATOM 615 N N . SER A 1 85 ? 14.902 17.364 -17.568 1.00 85.94 85 SER A N 1
ATOM 616 C CA . SER A 1 85 ? 13.644 16.746 -18.009 1.00 85.94 85 SER A CA 1
ATOM 617 C C . SER A 1 85 ? 13.385 15.366 -17.399 1.00 85.94 85 SER A C 1
ATOM 619 O O . SER A 1 85 ? 12.225 14.978 -17.287 1.00 85.94 85 SER A O 1
ATOM 621 N N . GLU A 1 86 ? 14.421 14.635 -16.983 1.00 84.88 86 GLU A N 1
ATOM 622 C CA . GLU A 1 86 ? 14.270 13.327 -16.334 1.00 84.88 86 GLU A CA 1
ATOM 623 C C . GLU A 1 86 ? 13.740 13.462 -14.906 1.00 84.88 86 GLU A C 1
ATOM 625 O O . GLU A 1 86 ? 12.787 12.770 -14.551 1.00 84.88 86 GLU A O 1
ATOM 630 N N . ALA A 1 87 ? 14.260 14.424 -14.136 1.00 87.12 87 ALA A N 1
ATOM 631 C CA . ALA A 1 87 ? 13.746 14.734 -12.800 1.00 87.12 87 ALA A CA 1
ATOM 632 C C . ALA A 1 87 ? 12.250 15.096 -12.850 1.00 87.12 87 ALA A C 1
ATOM 634 O O . ALA A 1 87 ? 11.441 14.480 -12.163 1.00 87.12 87 ALA A O 1
ATOM 635 N N . LYS A 1 88 ? 11.852 15.971 -13.788 1.00 89.69 88 LYS A N 1
ATOM 636 C CA . LYS A 1 88 ? 10.438 16.341 -13.997 1.00 89.69 88 LYS A CA 1
ATOM 637 C C . LYS A 1 88 ? 9.535 15.152 -14.342 1.00 89.69 88 LYS A C 1
ATOM 639 O O . LYS A 1 88 ? 8.369 15.136 -13.957 1.00 89.69 88 LYS A O 1
ATOM 644 N N . LYS A 1 89 ? 10.039 14.165 -15.093 1.00 89.25 89 LYS A N 1
ATOM 645 C CA . LYS A 1 89 ? 9.274 12.943 -15.392 1.00 89.25 89 LYS A CA 1
ATOM 646 C C . LYS A 1 89 ? 9.048 12.115 -14.132 1.00 89.25 89 LYS A C 1
ATOM 648 O O . LYS A 1 89 ? 7.948 11.603 -13.948 1.00 89.25 89 LYS A O 1
ATOM 653 N N . ILE A 1 90 ? 10.068 11.981 -13.284 1.00 88.56 90 ILE A N 1
ATOM 654 C CA . ILE A 1 90 ? 9.958 11.247 -12.020 1.00 88.56 90 ILE A CA 1
ATOM 655 C C . ILE A 1 90 ? 8.975 11.955 -11.081 1.00 88.56 90 ILE A C 1
ATOM 657 O O . ILE A 1 90 ? 8.089 11.288 -10.549 1.00 88.56 90 ILE A O 1
ATOM 661 N N . ASP A 1 91 ? 9.053 13.281 -10.957 1.00 90.50 91 ASP A N 1
ATOM 662 C CA . ASP A 1 91 ? 8.102 14.070 -10.160 1.00 90.50 91 ASP A CA 1
ATOM 663 C C . ASP A 1 91 ? 6.659 13.841 -10.630 1.00 90.50 91 ASP A C 1
ATOM 665 O O . ASP A 1 91 ? 5.795 13.475 -9.834 1.00 90.50 91 ASP A O 1
ATOM 669 N N . GLY A 1 92 ? 6.408 13.922 -11.942 1.00 92.81 92 GLY A N 1
ATOM 670 C CA . GLY A 1 92 ? 5.081 13.659 -12.505 1.00 92.81 92 GLY A CA 1
ATOM 671 C C . GLY A 1 92 ? 4.588 12.223 -12.277 1.00 92.81 92 GLY A C 1
ATOM 672 O O . GLY A 1 92 ? 3.394 12.002 -12.066 1.00 92.81 92 GLY A O 1
ATOM 673 N N . ILE A 1 93 ? 5.488 11.231 -12.273 1.00 92.06 93 ILE A N 1
ATOM 674 C CA . ILE A 1 93 ? 5.145 9.853 -11.889 1.00 92.06 93 ILE A CA 1
ATOM 675 C C . ILE A 1 93 ? 4.704 9.824 -10.422 1.00 92.06 93 ILE A C 1
ATOM 677 O O . ILE A 1 93 ? 3.635 9.282 -10.135 1.00 92.06 93 ILE A O 1
ATOM 681 N N . ILE A 1 94 ? 5.489 10.411 -9.513 1.00 91.88 94 ILE A N 1
ATOM 682 C CA . ILE A 1 94 ? 5.210 10.435 -8.069 1.00 91.88 94 ILE A CA 1
ATOM 683 C C . ILE A 1 94 ? 3.874 11.128 -7.789 1.00 91.88 94 ILE A C 1
ATOM 685 O O . ILE A 1 94 ? 3.016 10.540 -7.134 1.00 91.88 94 ILE A O 1
ATOM 689 N N . GLU A 1 95 ? 3.654 12.327 -8.327 1.00 95.06 95 GLU A N 1
ATOM 690 C CA . GLU A 1 95 ? 2.409 13.086 -8.149 1.00 95.06 95 GLU A CA 1
ATOM 691 C C . GLU A 1 95 ? 1.185 12.292 -8.620 1.00 95.06 95 GLU A C 1
ATOM 693 O O . GLU A 1 95 ? 0.174 12.191 -7.911 1.00 95.06 95 GLU A O 1
ATOM 698 N N . LYS A 1 96 ? 1.292 11.657 -9.795 1.00 96.06 96 LYS A N 1
ATOM 699 C CA . LYS A 1 96 ? 0.227 10.808 -10.329 1.00 96.06 96 LYS A CA 1
ATOM 700 C C . LYS A 1 96 ? -0.032 9.604 -9.418 1.00 96.06 96 LYS A C 1
ATOM 702 O O . LYS A 1 96 ? -1.189 9.290 -9.153 1.00 96.06 96 LYS A O 1
ATOM 707 N N . ARG A 1 97 ? 1.019 8.929 -8.926 1.00 95.25 97 ARG A N 1
ATOM 708 C CA . ARG A 1 97 ? 0.876 7.788 -7.998 1.00 95.25 97 ARG A CA 1
ATOM 709 C C . ARG A 1 97 ? 0.206 8.207 -6.697 1.00 95.25 97 ARG A C 1
ATOM 711 O O . ARG A 1 97 ? -0.723 7.536 -6.269 1.00 95.25 97 ARG A O 1
ATOM 718 N N . MET A 1 98 ? 0.626 9.320 -6.100 1.00 95.56 98 MET A N 1
ATOM 719 C CA . MET A 1 98 ? 0.051 9.806 -4.843 1.00 95.56 98 MET A CA 1
ATOM 720 C C . MET A 1 98 ? -1.427 10.177 -4.991 1.00 95.56 98 MET A C 1
ATOM 722 O O . MET A 1 98 ? -2.216 9.931 -4.083 1.00 95.56 98 MET A O 1
ATOM 726 N N . THR A 1 99 ? -1.827 10.730 -6.138 1.00 97.62 99 THR A N 1
ATOM 727 C CA . THR A 1 99 ? -3.240 11.032 -6.410 1.00 97.62 99 THR A CA 1
ATOM 728 C C . THR A 1 99 ? -4.093 9.765 -6.456 1.00 97.62 99 THR A C 1
ATOM 730 O O . THR A 1 99 ? -5.138 9.717 -5.811 1.00 97.62 99 THR A O 1
ATOM 733 N N . GLU A 1 100 ? -3.638 8.732 -7.165 1.00 96.81 100 GLU A N 1
ATOM 734 C CA . GLU A 1 100 ? -4.372 7.465 -7.273 1.00 96.81 100 GLU A CA 1
ATOM 735 C C . GLU A 1 100 ? -4.419 6.717 -5.938 1.00 96.81 100 GLU A C 1
ATOM 737 O O . GLU A 1 100 ? -5.492 6.322 -5.495 1.00 96.81 100 GLU A O 1
ATOM 742 N N . LEU A 1 101 ? -3.290 6.630 -5.226 1.00 97.31 101 LEU A N 1
ATOM 743 C CA . LEU A 1 101 ? -3.242 5.998 -3.906 1.00 97.31 101 LEU A CA 1
ATOM 744 C C . LEU A 1 101 ? -4.187 6.689 -2.921 1.00 97.31 101 LEU A C 1
ATOM 746 O O . LEU A 1 101 ? -4.931 6.016 -2.211 1.00 97.31 101 LEU A O 1
ATOM 750 N N . ARG A 1 102 ? -4.222 8.029 -2.906 1.00 98.19 102 ARG A N 1
ATOM 751 C CA . ARG A 1 102 ? -5.155 8.780 -2.055 1.00 98.19 102 ARG A CA 1
ATOM 752 C C . ARG A 1 102 ? -6.603 8.341 -2.286 1.00 98.19 102 ARG A C 1
ATOM 754 O O . ARG A 1 102 ? -7.335 8.198 -1.313 1.00 98.19 102 ARG A O 1
ATOM 761 N N . GLN A 1 103 ? -7.003 8.138 -3.541 1.00 97.00 103 GLN A N 1
ATOM 762 C CA . GLN A 1 103 ? -8.362 7.719 -3.890 1.00 97.00 103 GLN A CA 1
ATOM 763 C C . GLN A 1 103 ? -8.648 6.280 -3.447 1.00 97.00 103 GLN A C 1
ATOM 765 O O . GLN A 1 103 ? -9.684 6.043 -2.828 1.00 97.00 103 GLN A O 1
ATOM 770 N N . SER A 1 104 ? -7.729 5.343 -3.702 1.00 96.38 104 SER A N 1
ATOM 771 C CA . SER A 1 104 ? -7.897 3.939 -3.303 1.00 96.38 104 SER A CA 1
ATOM 772 C C . SER A 1 104 ? -8.015 3.790 -1.783 1.00 96.38 104 SER A C 1
ATOM 774 O O . SER A 1 104 ? -8.944 3.150 -1.290 1.00 96.38 104 SER A O 1
ATOM 776 N N . TYR A 1 105 ? -7.131 4.446 -1.023 1.00 98.06 105 TYR A N 1
ATOM 777 C CA . TYR A 1 105 ? -7.159 4.380 0.440 1.00 98.06 105 TYR A CA 1
ATOM 778 C C . TYR A 1 105 ? -8.337 5.122 1.062 1.00 98.06 105 TYR A C 1
ATOM 780 O O . TYR A 1 105 ? -8.817 4.669 2.093 1.00 98.06 105 TYR A O 1
ATOM 788 N N . ALA A 1 106 ? -8.812 6.228 0.475 1.00 98.00 106 ALA A N 1
ATOM 789 C CA . ALA A 1 106 ? -9.952 6.964 1.026 1.00 98.00 106 ALA A CA 1
ATOM 790 C C . ALA A 1 106 ? -11.171 6.048 1.203 1.00 98.00 106 ALA A C 1
ATOM 792 O O . ALA A 1 106 ? -11.696 5.942 2.303 1.00 98.00 106 ALA A O 1
ATOM 793 N N . ARG A 1 107 ? -1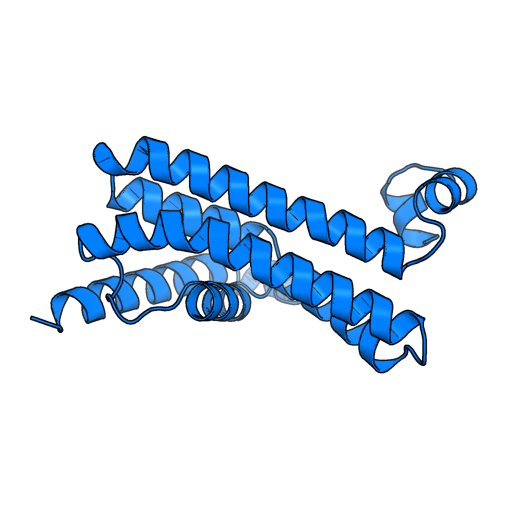1.530 5.282 0.164 1.00 95.88 107 ARG A N 1
ATOM 794 C CA . ARG A 1 107 ? -12.688 4.372 0.203 1.00 95.88 107 ARG A CA 1
ATOM 795 C C . ARG A 1 107 ? -12.567 3.300 1.288 1.00 95.88 107 ARG A C 1
ATOM 797 O O . ARG A 1 107 ? -13.538 3.012 1.980 1.00 95.88 107 ARG A O 1
ATOM 804 N N . LEU A 1 108 ? -11.379 2.713 1.434 1.00 98.06 108 LEU A N 1
ATOM 805 C CA . LEU A 1 108 ? -11.126 1.684 2.442 1.00 98.06 108 LEU A CA 1
ATOM 806 C C . LEU A 1 108 ? -11.117 2.270 3.863 1.00 98.06 108 LEU A C 1
ATOM 808 O O . LEU A 1 108 ? -11.687 1.684 4.780 1.00 98.06 108 LEU A O 1
ATOM 812 N N . LEU A 1 109 ? -10.490 3.434 4.049 1.00 98.38 109 LEU A N 1
ATOM 813 C CA . LEU A 1 109 ? -10.427 4.100 5.347 1.00 98.38 109 LEU A CA 1
ATOM 814 C C . LEU A 1 109 ? -11.790 4.618 5.793 1.00 98.38 109 LEU A C 1
ATOM 816 O O . LEU A 1 109 ? -12.074 4.542 6.980 1.00 98.38 109 LEU A O 1
ATOM 820 N N . ASP A 1 110 ? -12.637 5.091 4.880 1.00 97.88 110 ASP A N 1
ATOM 821 C CA . ASP A 1 110 ? -14.001 5.516 5.210 1.00 97.88 110 ASP A CA 1
ATOM 822 C C . ASP A 1 110 ? -14.805 4.352 5.815 1.00 97.88 110 ASP A C 1
ATOM 824 O O . ASP A 1 110 ? -15.476 4.523 6.834 1.00 97.88 110 ASP A O 1
ATOM 828 N N . LYS A 1 111 ? -14.665 3.139 5.257 1.00 98.00 111 LYS A N 1
ATOM 829 C CA . LYS A 1 111 ? -15.254 1.916 5.825 1.00 98.00 111 LYS A CA 1
ATOM 830 C C . LYS A 1 111 ? -14.682 1.592 7.209 1.00 98.00 111 LYS A C 1
ATOM 832 O O . LYS A 1 111 ? -15.448 1.382 8.144 1.00 98.00 111 LYS A O 1
ATOM 837 N N . ALA A 1 112 ? -13.356 1.610 7.364 1.00 98.12 112 ALA A N 1
ATOM 838 C CA . ALA A 1 112 ? -12.701 1.307 8.639 1.00 98.12 112 ALA A CA 1
ATOM 839 C C . ALA A 1 112 ? -13.033 2.324 9.748 1.00 98.12 112 ALA A C 1
ATOM 841 O O . ALA A 1 112 ? -13.207 1.943 10.906 1.00 98.12 112 ALA A O 1
ATOM 842 N N . LYS A 1 113 ? -13.145 3.611 9.407 1.00 97.94 113 LYS A N 1
ATOM 843 C CA . LYS A 1 113 ? -13.532 4.687 10.332 1.00 97.94 113 LYS A CA 1
ATOM 844 C C . LYS A 1 113 ? -14.957 4.514 10.838 1.00 97.94 113 LYS A C 1
ATOM 846 O O . LYS A 1 113 ? -15.174 4.540 12.046 1.00 97.94 113 LYS A O 1
ATOM 851 N N . ALA A 1 114 ? -15.895 4.220 9.936 1.00 96.81 114 ALA A N 1
ATOM 852 C CA . ALA A 1 114 ? -17.309 4.057 10.268 1.00 96.81 114 ALA A CA 1
ATOM 853 C C . ALA A 1 114 ? -17.586 2.978 11.334 1.00 96.81 114 ALA A C 1
ATOM 855 O O . ALA A 1 114 ? -18.596 3.055 12.031 1.00 96.81 114 ALA A O 1
ATOM 856 N N . VAL A 1 115 ? -16.695 1.991 11.480 1.00 96.56 115 VAL A N 1
ATOM 857 C CA . VAL A 1 115 ? -16.801 0.905 12.473 1.00 96.56 115 VAL A CA 1
ATOM 858 C C . VAL A 1 115 ? -15.772 1.006 13.610 1.00 96.56 115 VAL A C 1
ATOM 860 O O . VAL A 1 115 ? -15.646 0.087 14.416 1.00 96.56 115 VAL A O 1
ATOM 863 N N . GLY A 1 116 ? -15.019 2.106 13.697 1.00 96.81 116 GLY A N 1
ATOM 864 C CA . GLY A 1 116 ? -14.052 2.334 14.775 1.00 96.81 116 GLY A CA 1
ATOM 865 C C . GLY A 1 116 ? -12.769 1.496 14.687 1.00 96.81 116 GLY A C 1
ATOM 866 O O . GLY A 1 116 ? -12.098 1.298 15.700 1.00 96.81 116 GLY A O 1
ATOM 867 N N . LEU A 1 117 ? -12.402 1.011 13.497 1.00 97.75 117 LEU A N 1
ATOM 868 C CA . LEU A 1 117 ? -11.119 0.336 13.242 1.00 97.75 117 LEU A CA 1
ATOM 869 C C . LEU A 1 117 ? -9.997 1.319 12.875 1.00 97.75 117 LEU A C 1
ATOM 871 O O . LEU A 1 117 ? -8.816 0.969 12.919 1.00 97.75 117 LEU A O 1
ATOM 875 N N . CYS A 1 118 ? -10.346 2.560 12.532 1.00 98.00 118 CYS A N 1
ATOM 876 C CA . CYS A 1 118 ? -9.402 3.623 12.211 1.00 98.00 118 CYS A CA 1
ATOM 877 C C . CYS A 1 118 ? -9.893 4.975 12.768 1.00 98.00 118 CYS A C 1
ATOM 879 O O . CYS A 1 118 ? -11.087 5.253 12.685 1.00 98.00 118 CYS A O 1
ATOM 881 N N . PRO A 1 119 ? -9.023 5.841 13.322 1.00 97.50 119 PRO A N 1
ATOM 882 C CA . PRO A 1 119 ? -9.433 7.166 13.786 1.00 97.50 119 PRO A CA 1
ATOM 883 C C . PRO A 1 119 ? -9.854 8.096 12.636 1.00 97.50 119 PRO A C 1
ATOM 885 O O . PRO A 1 119 ? -9.211 8.128 11.585 1.00 97.50 119 PRO A O 1
ATOM 888 N N . GLU A 1 120 ? -10.855 8.949 12.874 1.00 95.62 120 GLU A N 1
ATOM 889 C CA . GLU A 1 120 ? -11.384 9.907 11.882 1.00 95.62 120 GLU A CA 1
ATOM 890 C C . GLU A 1 120 ? -10.313 10.817 11.259 1.00 95.62 120 GLU A C 1
ATOM 892 O O . GLU A 1 120 ? -10.327 11.089 10.055 1.00 95.62 120 GLU A O 1
ATOM 897 N N . GLY A 1 121 ? -9.337 11.240 12.067 1.00 95.25 121 GLY A N 1
ATOM 898 C CA . GLY A 1 121 ? -8.261 12.144 11.653 1.00 95.25 121 GLY A CA 1
ATOM 899 C C . GLY A 1 121 ? -7.185 11.519 10.760 1.00 95.25 121 GLY A C 1
ATOM 900 O O . GLY A 1 121 ? -6.321 12.246 10.275 1.00 95.25 121 GLY A O 1
ATOM 901 N N . VAL A 1 122 ? -7.198 10.201 10.526 1.00 97.38 122 VAL A N 1
ATOM 902 C CA . VAL A 1 122 ? -6.183 9.553 9.683 1.00 97.38 122 VAL A CA 1
ATOM 903 C C . VAL A 1 122 ? -6.417 9.898 8.215 1.00 97.38 122 VAL A C 1
ATOM 905 O O . VAL A 1 122 ? -7.443 9.540 7.626 1.00 97.38 122 VAL A O 1
ATOM 908 N N . ALA A 1 123 ? -5.448 10.584 7.606 1.00 98.00 123 ALA A N 1
ATOM 909 C CA . ALA A 1 123 ? -5.475 10.893 6.184 1.00 98.00 123 ALA A CA 1
ATOM 910 C C . ALA A 1 123 ? -5.000 9.691 5.337 1.00 98.00 123 ALA A C 1
ATOM 912 O O . ALA A 1 123 ? -4.086 8.970 5.747 1.00 98.00 123 ALA A O 1
ATOM 913 N N . PRO A 1 124 ? -5.536 9.498 4.113 1.00 97.88 124 PRO A N 1
ATOM 914 C CA . PRO A 1 124 ? -5.184 8.359 3.260 1.00 97.88 124 PRO A CA 1
ATOM 915 C C . PRO A 1 124 ? -3.692 8.207 2.956 1.00 97.88 124 PRO A C 1
ATOM 917 O O . PRO A 1 124 ? -3.158 7.100 2.975 1.00 97.88 124 PRO A O 1
ATOM 920 N N . LEU A 1 125 ? -3.003 9.320 2.690 1.00 97.06 125 LEU A N 1
ATOM 921 C CA . LEU A 1 125 ? -1.575 9.278 2.379 1.00 97.06 125 LEU A CA 1
ATOM 922 C C . LEU A 1 125 ? -0.708 9.081 3.621 1.00 97.06 125 LEU A C 1
ATOM 924 O O . LEU A 1 125 ? 0.309 8.403 3.523 1.00 97.06 125 LEU A O 1
ATOM 928 N N . ASP A 1 126 ? -1.125 9.583 4.782 1.00 97.44 126 ASP A N 1
ATOM 929 C CA . ASP A 1 126 ? -0.407 9.341 6.036 1.00 97.44 126 ASP A CA 1
ATOM 930 C C . ASP A 1 126 ? -0.479 7.859 6.412 1.00 97.44 126 ASP A C 1
ATOM 932 O O . ASP A 1 126 ? 0.536 7.258 6.767 1.00 97.44 126 ASP A O 1
ATOM 936 N N . PHE A 1 127 ? -1.650 7.236 6.232 1.00 98.12 127 PHE A N 1
ATOM 937 C CA . PHE A 1 127 ? -1.807 5.791 6.385 1.00 98.12 127 PHE A CA 1
ATOM 938 C C . PHE A 1 127 ? -0.910 5.016 5.413 1.00 98.12 127 PHE A C 1
ATOM 940 O O . PHE A 1 127 ? -0.169 4.129 5.835 1.00 98.12 127 PHE A O 1
ATOM 947 N N . HIS A 1 128 ? -0.937 5.367 4.122 1.00 96.81 128 HIS A N 1
ATOM 948 C CA . HIS A 1 128 ? -0.110 4.713 3.106 1.00 96.81 128 HIS A CA 1
ATOM 949 C C . HIS A 1 128 ? 1.386 4.788 3.437 1.00 96.81 128 HIS A C 1
ATOM 951 O O . HIS A 1 128 ? 2.090 3.779 3.379 1.00 96.81 128 HIS A O 1
ATOM 957 N N . LEU A 1 129 ? 1.874 5.979 3.790 1.00 94.88 129 LEU A N 1
ATOM 958 C CA . LEU A 1 129 ? 3.278 6.205 4.119 1.00 94.88 129 LEU A CA 1
ATOM 959 C C . LEU A 1 129 ? 3.670 5.487 5.414 1.00 94.88 129 LEU A C 1
ATOM 961 O O . LEU A 1 129 ? 4.730 4.865 5.460 1.00 94.88 129 LEU A O 1
ATOM 965 N N . GLY A 1 130 ? 2.808 5.509 6.434 1.00 95.94 130 GLY A N 1
ATOM 966 C CA . GLY A 1 130 ? 3.010 4.760 7.674 1.00 95.94 130 GLY A CA 1
ATOM 967 C C . GLY A 1 130 ? 3.118 3.257 7.422 1.00 95.94 130 GLY A C 1
ATOM 968 O O . GLY A 1 130 ? 4.085 2.626 7.853 1.00 95.94 130 GLY A O 1
ATOM 969 N N . LEU A 1 131 ? 2.191 2.703 6.636 1.00 96.38 131 LEU A N 1
ATOM 970 C CA . LEU A 1 131 ? 2.221 1.297 6.248 1.00 96.38 131 LEU A CA 1
ATOM 971 C C . LEU A 1 131 ? 3.495 0.964 5.469 1.00 96.38 131 LEU A C 1
ATOM 973 O O . LEU A 1 131 ? 4.152 -0.019 5.789 1.00 96.38 131 LEU A O 1
ATOM 977 N N . ALA A 1 132 ? 3.896 1.802 4.509 1.00 93.56 132 ALA A N 1
ATOM 978 C CA . ALA A 1 132 ? 5.120 1.595 3.738 1.00 93.56 132 ALA A CA 1
ATOM 979 C C . ALA A 1 132 ? 6.385 1.596 4.617 1.00 93.56 132 ALA A C 1
ATOM 981 O O . ALA A 1 132 ? 7.326 0.851 4.339 1.00 93.56 132 ALA A O 1
ATOM 982 N N . VAL A 1 133 ? 6.427 2.413 5.675 1.00 92.38 133 VAL A N 1
ATOM 983 C CA . VAL A 1 133 ? 7.537 2.422 6.642 1.00 92.38 133 VAL A CA 1
ATOM 984 C C . VAL A 1 133 ? 7.564 1.125 7.448 1.00 92.38 133 VAL A C 1
ATOM 986 O O . VAL A 1 133 ? 8.617 0.496 7.553 1.00 92.38 133 VAL A O 1
ATOM 989 N N . VAL A 1 134 ? 6.416 0.711 7.984 1.00 93.31 134 VAL A N 1
ATOM 990 C CA . VAL A 1 134 ? 6.287 -0.492 8.820 1.00 93.31 134 VAL A CA 1
ATOM 991 C C . VAL A 1 134 ? 6.517 -1.774 8.016 1.00 93.31 134 VAL A C 1
ATOM 993 O O . VAL A 1 134 ? 7.125 -2.722 8.510 1.00 93.31 134 VAL A O 1
ATOM 996 N N . SER A 1 135 ? 6.082 -1.794 6.757 1.00 91.44 135 SER A N 1
ATOM 997 C CA . SER A 1 135 ? 6.178 -2.940 5.856 1.00 91.44 135 SER A CA 1
ATOM 998 C C . SER A 1 135 ? 7.447 -2.941 4.999 1.00 91.44 135 SER A C 1
ATOM 1000 O O . SER A 1 135 ? 7.505 -3.622 3.970 1.00 91.44 135 SER A O 1
ATOM 1002 N N . ARG A 1 136 ? 8.449 -2.123 5.342 1.00 89.19 136 ARG A N 1
ATOM 1003 C CA . ARG A 1 136 ? 9.671 -2.020 4.545 1.00 89.19 136 ARG A CA 1
ATOM 1004 C C . ARG A 1 136 ? 10.434 -3.350 4.601 1.00 89.19 136 ARG A C 1
ATOM 1006 O O . ARG A 1 136 ? 10.807 -3.776 5.694 1.00 89.19 136 ARG A O 1
ATOM 1013 N N . PRO A 1 137 ? 10.737 -3.977 3.448 1.00 82.94 137 PRO A N 1
ATOM 1014 C CA . PRO A 1 137 ? 11.432 -5.252 3.449 1.00 82.94 137 PRO A CA 1
ATOM 1015 C C . PRO A 1 137 ? 12.853 -5.082 3.986 1.00 82.94 137 PRO A C 1
ATOM 1017 O O . PRO A 1 137 ? 13.563 -4.129 3.643 1.00 82.94 137 PRO A O 1
ATOM 1020 N N . LEU A 1 138 ? 13.269 -6.035 4.814 1.00 83.81 138 LEU A N 1
ATOM 1021 C CA . LEU A 1 138 ? 14.655 -6.168 5.240 1.00 83.81 138 LEU A CA 1
ATOM 1022 C C . LEU A 1 138 ? 15.532 -6.656 4.070 1.00 83.81 138 LEU A C 1
ATOM 1024 O O . LEU A 1 138 ? 15.022 -7.258 3.121 1.00 83.81 138 LEU A O 1
ATOM 1028 N N . PRO A 1 139 ? 16.857 -6.414 4.109 1.00 83.25 139 PRO A N 1
ATOM 1029 C CA . PRO A 1 139 ? 17.771 -6.943 3.104 1.00 83.25 139 PRO A CA 1
ATOM 1030 C C . PRO A 1 139 ? 17.654 -8.465 2.980 1.00 83.25 139 PRO A C 1
ATOM 1032 O O . PRO A 1 139 ? 17.661 -9.176 3.986 1.00 83.25 139 PRO A O 1
ATOM 1035 N N . ASN A 1 140 ? 17.595 -8.966 1.745 1.00 80.06 140 ASN A N 1
ATOM 1036 C CA . ASN A 1 140 ? 17.523 -10.402 1.494 1.00 80.06 140 ASN A CA 1
ATOM 1037 C C . ASN A 1 140 ? 18.819 -11.084 1.966 1.00 80.06 140 ASN A C 1
ATOM 1039 O O . ASN A 1 140 ? 19.885 -10.885 1.381 1.00 80.06 140 ASN A O 1
ATOM 1043 N N . SER A 1 141 ? 18.732 -11.849 3.053 1.00 85.31 141 SER A N 1
ATOM 1044 C CA . SER A 1 141 ? 19.841 -12.620 3.611 1.00 85.31 141 SER A CA 1
ATOM 1045 C C . SER A 1 141 ? 19.314 -13.793 4.435 1.00 85.31 141 SER A C 1
ATOM 1047 O O . SER A 1 141 ? 18.265 -13.682 5.070 1.00 85.31 141 SER A O 1
ATOM 1049 N N . ALA A 1 142 ? 20.077 -14.888 4.490 1.00 84.31 142 ALA A N 1
ATOM 1050 C CA . ALA A 1 142 ? 19.714 -16.070 5.277 1.00 84.31 142 ALA A CA 1
ATOM 1051 C C . ALA A 1 142 ? 19.514 -15.747 6.772 1.00 84.31 142 ALA A C 1
ATOM 1053 O O . ALA A 1 142 ? 18.638 -16.305 7.422 1.00 84.31 142 ALA A O 1
ATOM 1054 N N . ALA A 1 143 ? 20.285 -14.795 7.314 1.00 84.81 143 ALA A N 1
ATOM 1055 C CA . ALA A 1 143 ? 20.118 -14.334 8.691 1.00 84.81 143 ALA A CA 1
ATOM 1056 C C . ALA A 1 143 ? 18.771 -13.619 8.902 1.00 84.8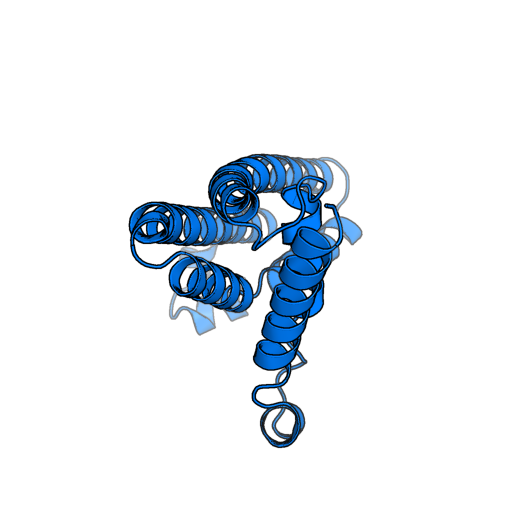1 143 ALA A C 1
ATOM 1058 O O . ALA A 1 143 ? 18.111 -13.826 9.916 1.00 84.81 143 ALA A O 1
ATOM 1059 N N . VAL A 1 144 ? 18.336 -12.799 7.941 1.00 84.38 144 VAL A N 1
ATOM 1060 C CA . VAL A 1 144 ? 17.027 -12.135 8.008 1.00 84.38 144 VAL A CA 1
ATOM 1061 C C . VAL A 1 144 ? 15.896 -13.158 7.952 1.00 84.38 144 VAL A C 1
ATOM 1063 O O . VAL A 1 144 ? 14.990 -13.100 8.778 1.00 84.38 144 VAL A O 1
ATOM 1066 N N . GLU A 1 145 ? 15.973 -14.127 7.043 1.00 82.75 145 GLU A N 1
ATOM 1067 C CA . GLU A 1 145 ? 14.980 -15.200 6.944 1.00 82.75 145 GLU A CA 1
ATOM 1068 C C . GLU A 1 145 ? 14.887 -16.015 8.244 1.00 82.75 145 GLU A C 1
ATOM 1070 O O . GLU A 1 145 ? 13.793 -16.274 8.741 1.00 82.75 145 GLU A O 1
ATOM 1075 N N . GLN A 1 146 ? 16.030 -16.343 8.851 1.00 85.56 146 GLN A N 1
ATOM 1076 C CA . GLN A 1 146 ? 16.089 -17.134 10.078 1.00 85.56 146 GLN A CA 1
ATOM 1077 C C . GLN A 1 146 ? 15.559 -16.390 11.314 1.00 85.56 146 GLN A C 1
ATOM 1079 O O . GLN A 1 146 ? 14.864 -16.991 12.133 1.00 85.56 146 GLN A O 1
ATOM 1084 N N . TYR A 1 147 ? 15.907 -15.112 11.490 1.00 86.50 147 TYR A N 1
ATOM 1085 C CA . TYR A 1 147 ? 15.656 -14.394 12.751 1.00 86.50 147 TYR A CA 1
ATOM 1086 C C . TYR A 1 147 ? 14.497 -13.396 12.695 1.00 86.50 147 TYR A C 1
ATOM 1088 O O . TYR A 1 147 ? 13.975 -13.021 13.743 1.00 86.50 147 TYR A O 1
ATOM 1096 N N . PHE A 1 148 ? 14.091 -12.957 11.503 1.00 82.94 148 PHE A N 1
ATOM 1097 C CA . PHE A 1 148 ? 13.101 -11.889 11.327 1.00 82.94 148 PHE A CA 1
ATOM 1098 C C . PHE A 1 148 ? 11.835 -12.353 10.596 1.00 82.94 148 PHE A C 1
ATOM 1100 O O . PHE A 1 148 ? 10.978 -11.529 10.265 1.00 82.94 148 PHE A O 1
ATOM 1107 N N . SER A 1 149 ? 11.679 -13.664 10.380 1.00 81.62 149 SER A N 1
ATOM 1108 C CA . SER A 1 149 ? 10.445 -14.234 9.837 1.00 81.62 149 SER A CA 1
ATOM 1109 C C . SER A 1 149 ? 9.227 -13.809 10.670 1.00 81.62 149 SER A C 1
ATOM 1111 O O . SER A 1 149 ? 9.231 -13.881 11.902 1.00 81.62 149 SER A O 1
ATOM 1113 N N . GLY A 1 150 ? 8.198 -13.292 9.996 1.00 85.31 150 GLY A N 1
ATOM 1114 C CA . GLY A 1 150 ? 6.954 -12.823 10.614 1.00 85.31 150 GLY A CA 1
ATOM 1115 C C . GLY A 1 150 ? 7.051 -11.519 11.421 1.00 85.31 150 GLY A C 1
ATOM 1116 O O . GLY A 1 150 ? 6.032 -11.056 11.927 1.00 85.31 150 GLY A O 1
ATOM 1117 N N . VAL A 1 151 ? 8.227 -10.883 11.550 1.00 89.00 151 VAL A N 1
ATOM 1118 C CA . VAL A 1 151 ? 8.348 -9.590 12.264 1.00 89.00 151 VAL A CA 1
ATOM 1119 C C . VAL A 1 151 ? 7.528 -8.509 11.568 1.00 89.00 151 VAL A C 1
ATOM 1121 O O . VAL A 1 151 ? 6.824 -7.755 12.233 1.00 89.00 151 VAL A O 1
ATOM 1124 N N . GLN A 1 152 ? 7.577 -8.462 10.236 1.00 88.56 152 GLN A N 1
ATOM 1125 C CA . GLN A 1 152 ? 6.810 -7.493 9.458 1.00 88.56 152 GLN A CA 1
ATOM 1126 C C . GLN A 1 152 ? 5.299 -7.639 9.691 1.00 88.56 152 GLN A C 1
ATOM 1128 O O . GLN A 1 152 ? 4.630 -6.639 9.924 1.00 88.56 152 GLN A O 1
ATOM 1133 N N . GLU A 1 153 ? 4.775 -8.870 9.678 1.00 91.12 153 GLU A N 1
ATOM 1134 C CA . GLU A 1 153 ? 3.348 -9.136 9.910 1.00 91.12 153 GLU A CA 1
ATOM 1135 C C . GLU A 1 153 ? 2.930 -8.661 11.311 1.00 91.12 153 GLU A C 1
ATOM 1137 O O . GLU A 1 153 ? 1.991 -7.882 11.437 1.00 91.12 153 GLU A O 1
ATOM 1142 N N . LYS A 1 154 ? 3.721 -8.974 12.347 1.00 94.12 154 LYS A N 1
ATOM 1143 C CA . LYS A 1 154 ? 3.461 -8.509 13.722 1.00 94.12 154 LYS A CA 1
ATOM 1144 C C . LYS A 1 154 ? 3.476 -6.987 13.869 1.00 94.12 154 LYS A C 1
ATOM 1146 O O . LYS A 1 154 ? 2.729 -6.442 14.677 1.00 94.12 154 LYS A O 1
ATOM 1151 N N . LEU A 1 155 ? 4.350 -6.287 13.144 1.00 95.31 155 LEU A N 1
ATOM 1152 C CA . LEU A 1 155 ? 4.394 -4.824 13.194 1.00 95.31 155 LEU A CA 1
ATOM 1153 C C . LEU A 1 155 ? 3.186 -4.196 12.488 1.00 95.31 155 LEU A C 1
ATOM 1155 O O . LEU A 1 155 ? 2.680 -3.176 12.955 1.00 95.31 155 LEU A O 1
ATOM 1159 N N . VAL A 1 156 ? 2.702 -4.813 11.407 1.00 96.56 156 VAL A N 1
ATOM 1160 C CA . VAL A 1 156 ? 1.439 -4.421 10.768 1.00 96.56 156 VAL A CA 1
ATOM 1161 C C . VAL A 1 156 ? 0.269 -4.651 11.729 1.00 96.56 156 VAL A C 1
ATOM 1163 O O . VAL A 1 156 ? -0.516 -3.731 11.938 1.00 96.56 156 VAL A O 1
ATOM 1166 N N . ASP A 1 157 ? 0.202 -5.800 12.405 1.00 97.62 157 ASP A N 1
ATOM 1167 C CA . ASP A 1 157 ? -0.833 -6.073 13.417 1.00 97.62 157 ASP A CA 1
ATOM 1168 C C . ASP A 1 157 ? -0.804 -5.055 14.566 1.00 97.62 157 ASP A C 1
ATOM 1170 O O . ASP A 1 157 ? -1.847 -4.587 15.028 1.00 97.62 157 ASP A O 1
ATOM 1174 N N . LEU A 1 158 ? 0.394 -4.662 15.013 1.00 97.69 158 LEU A N 1
ATOM 1175 C CA . LEU A 1 158 ? 0.561 -3.642 16.046 1.00 97.69 158 LEU A CA 1
ATOM 1176 C C . LEU A 1 158 ? 0.069 -2.268 15.572 1.00 97.69 158 LEU A C 1
ATOM 1178 O O . LEU A 1 158 ? -0.591 -1.562 16.336 1.00 97.69 158 LEU A O 1
ATOM 1182 N N . MET A 1 159 ? 0.356 -1.896 14.321 1.00 97.81 159 MET A N 1
ATOM 1183 C CA . MET A 1 159 ? -0.170 -0.673 13.711 1.00 97.81 159 MET A CA 1
ATOM 1184 C C . MET A 1 159 ? -1.704 -0.696 13.681 1.00 97.81 159 MET A C 1
ATOM 1186 O O . MET A 1 159 ? -2.328 0.271 14.115 1.00 97.81 159 MET A O 1
ATOM 1190 N N . LEU A 1 160 ? -2.315 -1.800 13.236 1.00 98.12 160 LEU A N 1
ATOM 1191 C CA . LEU A 1 160 ? -3.774 -1.949 13.176 1.00 98.12 160 LEU A CA 1
ATOM 1192 C C . LEU A 1 160 ? -4.417 -1.902 14.567 1.00 98.12 160 LEU A C 1
ATOM 1194 O O . LEU A 1 160 ? -5.384 -1.172 14.781 1.00 98.12 160 LEU A O 1
ATOM 1198 N N . THR A 1 161 ? -3.823 -2.598 15.537 1.00 97.88 161 THR A N 1
ATOM 1199 C CA . THR A 1 161 ? -4.263 -2.573 16.939 1.00 97.88 161 THR A CA 1
ATOM 1200 C C . THR A 1 161 ? -4.196 -1.160 17.519 1.00 97.88 161 THR A C 1
ATOM 1202 O O . THR A 1 161 ? -5.126 -0.717 18.194 1.00 97.88 161 THR A O 1
ATOM 1205 N N . GLY A 1 162 ? -3.114 -0.426 17.241 1.00 97.44 162 GLY A N 1
ATOM 1206 C CA . GLY A 1 162 ? -2.941 0.957 17.683 1.00 97.44 162 GLY A CA 1
ATOM 1207 C C . GLY A 1 162 ? -3.983 1.905 17.088 1.00 97.44 162 GLY A C 1
ATOM 1208 O O . GLY A 1 162 ? -4.543 2.725 17.816 1.00 97.44 162 GLY A O 1
ATOM 1209 N N . LEU A 1 163 ? -4.294 1.758 15.796 1.00 97.81 163 LEU A N 1
ATOM 1210 C CA . LEU A 1 163 ? -5.343 2.534 15.127 1.00 97.81 163 LEU A CA 1
ATOM 1211 C C . LEU A 1 163 ? -6.721 2.271 15.750 1.00 97.81 163 LEU A C 1
ATOM 1213 O O . LEU A 1 163 ? -7.415 3.221 16.113 1.00 97.81 163 LEU A O 1
ATOM 1217 N N . ALA A 1 164 ? -7.087 1.005 15.954 1.00 97.19 164 ALA A N 1
ATOM 1218 C CA . ALA A 1 164 ? -8.358 0.641 16.577 1.00 97.19 164 ALA A CA 1
ATOM 1219 C C . ALA A 1 164 ? -8.452 1.128 18.038 1.00 97.19 164 ALA A C 1
ATOM 1221 O O . ALA A 1 164 ? -9.506 1.582 18.484 1.00 97.19 164 ALA A O 1
ATOM 1222 N N . ALA A 1 165 ? -7.353 1.080 18.798 1.00 96.88 165 ALA A N 1
ATOM 1223 C CA . ALA A 1 165 ? -7.315 1.602 20.164 1.00 96.88 165 ALA A CA 1
ATOM 1224 C C . ALA A 1 165 ? -7.513 3.128 20.209 1.00 96.88 165 ALA A C 1
ATOM 1226 O O . ALA A 1 165 ? -8.272 3.626 21.040 1.00 96.88 165 ALA A O 1
ATOM 1227 N N . GLN A 1 166 ? -6.876 3.869 19.297 1.00 95.88 166 GLN A N 1
ATOM 1228 C CA . GLN A 1 166 ? -7.048 5.320 19.181 1.00 95.88 166 GLN A CA 1
ATOM 1229 C C . GLN A 1 166 ? -8.466 5.706 18.750 1.00 95.88 166 GLN A C 1
ATOM 1231 O O . GLN A 1 166 ? -9.008 6.682 19.259 1.00 95.88 166 GLN A O 1
ATOM 1236 N N . ALA A 1 167 ? -9.085 4.933 17.854 1.00 94.69 167 ALA A N 1
ATOM 1237 C CA . ALA A 1 167 ? -10.460 5.170 17.428 1.00 94.69 167 ALA A CA 1
ATOM 1238 C C . ALA A 1 167 ? -11.441 5.063 18.610 1.00 94.69 167 ALA A C 1
ATOM 1240 O O . ALA A 1 167 ? -12.290 5.932 18.779 1.00 94.69 167 ALA A O 1
ATOM 1241 N N . LYS A 1 168 ? -11.254 4.066 19.487 1.00 88.81 168 LYS A N 1
ATOM 1242 C CA . LYS A 1 168 ? -12.066 3.875 20.704 1.00 88.81 168 LYS A CA 1
ATOM 1243 C C . LYS A 1 168 ? -11.843 4.952 21.771 1.00 88.81 168 LYS A C 1
ATOM 1245 O O . LYS A 1 168 ? -12.746 5.213 22.556 1.00 88.81 168 LYS A O 1
ATOM 1250 N N . GLY A 1 169 ? -10.646 5.541 21.824 1.00 76.81 169 GLY A N 1
ATOM 1251 C CA . GLY A 1 169 ? -10.275 6.579 22.794 1.00 76.81 169 GLY A CA 1
ATOM 1252 C C . GLY A 1 169 ? -10.717 8.001 22.428 1.00 76.81 169 GLY A C 1
ATOM 1253 O O . GLY A 1 169 ? -10.570 8.897 23.252 1.00 76.81 169 GLY A O 1
ATOM 1254 N N . ASN A 1 170 ? -11.249 8.214 21.220 1.00 59.25 170 ASN A N 1
ATOM 1255 C CA . ASN A 1 170 ? -11.749 9.509 20.737 1.00 59.25 170 ASN A CA 1
ATOM 1256 C C . ASN A 1 170 ? -13.252 9.733 21.031 1.00 59.25 170 ASN A C 1
ATOM 1258 O O . ASN A 1 170 ? -13.894 10.543 20.356 1.00 59.25 170 ASN A O 1
ATOM 1262 N N . HIS A 1 171 ? -13.808 9.025 22.020 1.00 48.34 171 HIS A N 1
ATOM 1263 C CA . HIS A 1 171 ? -15.188 9.164 22.495 1.00 48.34 171 HIS A CA 1
ATOM 1264 C C . HIS A 1 171 ? -15.248 9.771 23.896 1.00 48.34 171 HIS A C 1
ATOM 1266 O O . HIS A 1 171 ? -14.455 9.338 24.763 1.00 48.34 171 HIS A O 1
#

Mean predicted aligned error: 4.34 Å

Secondary structure (DSSP, 8-state):
-HHHHHHTT--HHHHHHH-SSHHHHHHHHHHHHHHHHHHHHHHHHHHTTT-HHHHHHHHHHHHHHT-HHHHHHHHHHHHTT--THHHHHHHHHHHHHHHHHHHHHHHHHHHHHHTTSS-TT--HHHHHHHHHHHTPPPP--HHHHHHHTTHHHHHHHHHHHHHHHHHHHT-

Radius of gyration: 18.16 Å; Cα contacts (8 Å, |Δi|>4): 156; chains: 1; bounding box: 41×36×50 Å

pLDDT: mean 91.95, std 6.91, range [48.34, 98.38]

Solvent-accessible surface area (backbone atoms only — not comparable to full-atom values): 9219 Å² total; per-residue (Å²): 105,65,69,57,15,58,73,70,75,42,53,56,68,60,45,38,70,78,29,80,42,73,66,54,41,47,48,51,52,50,53,49,55,50,52,52,45,35,52,41,30,53,56,23,56,74,38,32,88,83,37,50,68,57,26,50,51,53,35,53,53,56,51,40,69,65,38,59,42,58,56,49,51,60,50,51,58,48,45,78,74,42,62,74,70,55,30,54,51,50,50,53,46,49,55,53,49,52,55,52,46,33,56,37,37,40,61,38,48,55,56,33,32,78,72,38,50,28,40,84,86,66,48,41,58,60,52,51,53,50,47,33,62,56,32,43,76,74,76,92,44,74,66,44,59,72,75,46,65,64,49,49,59,53,47,48,51,50,51,48,52,52,32,25,51,51,25,65,65,76,111

Foldseek 3Di:
DVVVCVVVVHDPVVVCVCPVDPLSVLLVLLVVLLVQLLVLLVVLLVCCVVPVPVSLLVSLVSNLVSQVLVSVVSLVVVLVVDDDPSVVSSVVSVVVSLVSQQVSQVSNVVSCLVVLQAAPPDGSVNVVVVSSVLSHDDPDDPVCCVPVVCVSSVSSVVVSVVRSVVSVVVD

Nearest PDB structures (foldseek):
  2oer-assembly1_B  TM=5.640E-01  e=4.441E-02  Pseudomonas aeruginosa
  2oer-assembly1_A  TM=5.553E-01  e=4.227E-02  Pseudomonas aeruginosa
  3on2-assembly3_C  TM=4.822E-01  e=2.988E-02  Rhodococcus jostii RHA1
  4yze-assembly1_C  TM=5.489E-01  e=1.779E-01  Escherichia coli K-12